Protein AF-A0A0M0LLN5-F1 (afdb_monomer_lite)

Sequence (110 aa):
MIIFDWLDSWLASDIMHFNLFVGTSTILSLIAIIIFFIIRKKIASKGENSFRIYFKITSSMYISLLILVTVYMFWVPAGTLYSRQYINMSISLSFFIGAISSIYYYRKAY

pLDDT: mean 92.76, std 5.78, range [63.66, 98.19]

Radius of gyration: 16.7 Å; chains: 1; bounding box: 33×27×48 Å

Organism: NCBI:txid263475

Secondary structure (DSSP, 8-state):
-HHHHHHHHHHHH-HHHHHHHHHHHHHHHHHHHHHHHHHHHHHHTT-TTHHHHHHHHHHHHHHHHHHHHHHHHHHS-TT-TTHHHHHHHHHHHHHHHHHHHHHHHHHHH-

Structure (mmCIF, N/CA/C/O backbone):
data_AF-A0A0M0LLN5-F1
#
_entry.id   AF-A0A0M0LLN5-F1
#
loop_
_atom_site.group_PDB
_atom_site.id
_atom_site.type_symbol
_atom_site.label_atom_id
_atom_site.label_alt_id
_atom_site.label_comp_id
_atom_site.label_asym_id
_atom_site.label_entity_id
_atom_site.label_seq_id
_atom_site.pdbx_PDB_ins_code
_atom_site.Cartn_x
_atom_site.Cartn_y
_atom_site.Cartn_z
_atom_site.occupancy
_atom_site.B_iso_or_equiv
_atom_site.auth_seq_id
_atom_site.auth_comp_id
_atom_site.auth_asym_id
_atom_site.auth_atom_id
_atom_site.pdbx_PDB_model_num
ATOM 1 N N . MET A 1 1 ? 3.698 -5.359 -21.567 1.00 63.66 1 MET A N 1
ATOM 2 C CA . MET A 1 1 ? 2.234 -5.108 -21.491 1.00 63.66 1 MET A CA 1
ATOM 3 C C . MET A 1 1 ? 2.074 -3.611 -21.319 1.00 63.66 1 MET A C 1
ATOM 5 O O . MET A 1 1 ? 2.720 -3.071 -20.430 1.00 63.66 1 MET A O 1
ATOM 9 N N . ILE A 1 2 ? 1.236 -2.961 -22.138 1.00 77.06 2 ILE A N 1
ATOM 10 C CA . ILE A 1 2 ? 1.262 -1.501 -22.377 1.00 77.06 2 ILE A CA 1
ATOM 11 C C . ILE A 1 2 ? 1.354 -0.663 -21.089 1.00 77.06 2 ILE A C 1
ATOM 13 O O . ILE A 1 2 ? 2.087 0.314 -21.059 1.00 77.06 2 ILE A O 1
ATOM 17 N N . ILE A 1 3 ? 0.669 -1.061 -20.011 1.00 81.56 3 ILE A N 1
ATOM 18 C CA . ILE A 1 3 ? 0.666 -0.326 -18.734 1.00 81.56 3 ILE A CA 1
ATOM 19 C C . ILE A 1 3 ? 2.024 -0.341 -18.027 1.00 81.56 3 ILE A C 1
ATOM 21 O O . ILE A 1 3 ? 2.467 0.709 -17.574 1.00 81.56 3 ILE A O 1
ATOM 25 N N . PHE A 1 4 ? 2.684 -1.497 -17.917 1.00 83.44 4 PHE A N 1
ATOM 26 C CA . PHE A 1 4 ? 3.987 -1.576 -17.249 1.00 83.44 4 PHE A CA 1
ATOM 27 C C . PHE A 1 4 ? 5.079 -0.941 -18.095 1.00 83.44 4 PHE A C 1
ATOM 29 O O . PHE A 1 4 ? 5.924 -0.250 -17.547 1.00 83.44 4 PHE A O 1
ATOM 36 N N . ASP A 1 5 ? 5.013 -1.102 -19.417 1.00 86.12 5 ASP A N 1
ATOM 37 C CA . ASP A 1 5 ? 5.969 -0.480 -20.335 1.00 86.12 5 ASP A CA 1
ATOM 38 C C . ASP A 1 5 ? 5.829 1.056 -20.291 1.00 86.12 5 ASP A C 1
ATOM 40 O O . ASP A 1 5 ? 6.821 1.780 -20.207 1.00 86.12 5 ASP A O 1
ATOM 44 N N . TRP A 1 6 ? 4.589 1.559 -20.251 1.00 89.38 6 TRP A N 1
ATOM 45 C CA . TRP A 1 6 ? 4.300 2.981 -20.065 1.00 89.38 6 TRP A CA 1
ATOM 46 C C . TRP A 1 6 ? 4.797 3.490 -18.710 1.00 89.38 6 TRP A C 1
ATOM 48 O O . TRP A 1 6 ? 5.490 4.505 -18.659 1.00 89.38 6 TRP A O 1
ATOM 58 N N . LEU A 1 7 ? 4.494 2.781 -17.621 1.00 90.12 7 LEU A N 1
ATOM 59 C CA . LEU A 1 7 ? 4.872 3.197 -16.272 1.00 90.12 7 LEU A CA 1
ATOM 60 C C . LEU A 1 7 ? 6.397 3.178 -16.078 1.00 90.12 7 LEU A C 1
ATOM 62 O O . LEU A 1 7 ? 6.940 4.120 -15.509 1.00 90.12 7 LEU A O 1
ATOM 66 N N . ASP A 1 8 ? 7.094 2.170 -16.614 1.00 90.88 8 ASP A N 1
ATOM 67 C CA . ASP A 1 8 ? 8.560 2.076 -16.578 1.00 90.88 8 ASP A CA 1
ATOM 68 C C . ASP A 1 8 ? 9.191 3.222 -17.383 1.00 90.88 8 ASP A C 1
ATOM 70 O O . ASP A 1 8 ? 10.112 3.881 -16.902 1.00 90.88 8 ASP A O 1
ATOM 74 N N . SER A 1 9 ? 8.626 3.547 -18.556 1.00 92.12 9 SER A N 1
ATOM 75 C CA . SER A 1 9 ? 9.072 4.693 -19.361 1.00 92.12 9 SER A CA 1
ATOM 76 C C . SER A 1 9 ? 8.829 6.040 -18.670 1.00 92.12 9 SER A C 1
ATOM 78 O O . SER A 1 9 ? 9.676 6.929 -18.737 1.00 92.12 9 SER A O 1
ATOM 80 N N . TRP A 1 10 ? 7.707 6.187 -17.959 1.00 94.50 10 TRP A N 1
ATOM 81 C CA . TRP A 1 10 ? 7.368 7.403 -17.223 1.00 94.50 10 TRP A CA 1
ATOM 82 C C . TRP A 1 10 ? 8.267 7.597 -15.997 1.00 94.50 10 TRP A C 1
ATOM 84 O O . TRP A 1 10 ? 8.706 8.712 -15.722 1.00 94.50 10 TRP A O 1
ATOM 94 N N . LEU A 1 11 ? 8.598 6.512 -15.291 1.00 94.44 11 LEU A N 1
ATOM 95 C CA . LEU A 1 11 ? 9.568 6.538 -14.195 1.00 94.44 11 LEU A CA 1
ATOM 96 C C . LEU A 1 11 ? 10.984 6.856 -14.688 1.00 94.44 11 LEU A C 1
ATOM 98 O O . LEU A 1 11 ? 11.726 7.545 -13.990 1.00 94.44 11 LEU A O 1
ATOM 102 N 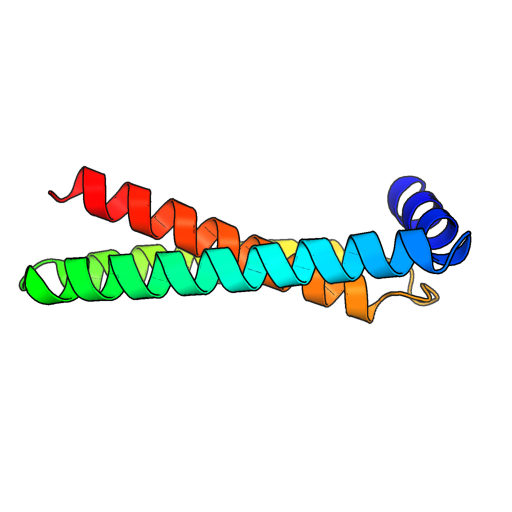N . ALA A 1 12 ? 11.345 6.375 -15.879 1.00 93.94 12 ALA A N 1
ATOM 103 C CA . ALA A 1 12 ? 12.650 6.619 -16.487 1.00 93.94 12 ALA A CA 1
ATOM 104 C C . ALA A 1 12 ? 12.796 8.028 -17.075 1.00 93.94 12 ALA A C 1
ATOM 106 O O . ALA A 1 12 ? 13.921 8.475 -17.297 1.00 93.94 12 ALA A O 1
ATOM 107 N N . SER A 1 13 ? 11.691 8.728 -17.351 1.00 94.75 13 SER A N 1
ATOM 108 C CA . SER A 1 13 ? 11.745 9.990 -18.091 1.00 94.75 13 SER A CA 1
ATOM 109 C C . SER A 1 13 ? 12.314 11.154 -17.277 1.00 94.75 13 SER A C 1
ATOM 111 O O . SER A 1 13 ? 12.897 12.063 -17.857 1.00 94.75 13 SER A O 1
ATOM 113 N N . ASP A 1 14 ? 12.108 11.165 -15.956 1.00 94.88 14 ASP A N 1
ATOM 114 C CA . ASP A 1 14 ? 12.567 12.238 -15.068 1.00 94.88 14 ASP A CA 1
ATOM 115 C C . ASP A 1 14 ? 12.750 11.717 -13.631 1.00 94.88 14 ASP A C 1
ATOM 117 O O . ASP A 1 14 ? 11.920 10.971 -13.102 1.00 94.88 14 ASP A O 1
ATOM 121 N N . ILE A 1 15 ? 13.807 12.177 -12.958 1.00 95.25 15 ILE A N 1
ATOM 122 C CA . ILE A 1 15 ? 14.035 11.914 -11.535 1.00 95.25 15 ILE A CA 1
ATOM 123 C C . ILE A 1 15 ? 12.883 12.417 -10.655 1.00 95.25 15 ILE A C 1
ATOM 125 O O . ILE A 1 15 ? 12.588 11.812 -9.623 1.00 95.25 15 ILE A O 1
ATOM 129 N N . MET A 1 16 ? 12.187 13.483 -11.063 1.00 96.69 16 MET A N 1
ATOM 130 C CA . MET A 1 16 ? 10.990 13.960 -10.374 1.00 96.69 16 MET A CA 1
ATOM 131 C C . MET A 1 16 ? 9.855 12.933 -10.412 1.00 96.69 16 MET A C 1
ATOM 133 O O . MET A 1 16 ? 9.211 12.726 -9.385 1.00 96.69 16 MET A O 1
ATOM 137 N N . HIS A 1 17 ? 9.625 12.247 -11.537 1.00 96.31 17 HIS A N 1
ATOM 138 C CA . HIS A 1 17 ? 8.591 11.207 -11.635 1.00 96.31 17 HIS A CA 1
ATOM 139 C C . HIS A 1 17 ? 8.920 10.002 -10.760 1.00 96.31 17 HIS A C 1
ATOM 141 O O . HIS A 1 17 ? 8.066 9.519 -10.011 1.00 96.31 17 HIS A O 1
ATOM 147 N N . PHE A 1 18 ? 10.181 9.569 -10.788 1.00 95.44 18 PHE A N 1
ATOM 148 C CA . PHE A 1 18 ? 10.664 8.518 -9.903 1.00 95.44 18 PHE A CA 1
ATOM 149 C C . PHE A 1 18 ? 10.453 8.880 -8.425 1.00 95.44 18 PHE A C 1
ATOM 151 O O . PHE A 1 18 ? 9.859 8.108 -7.666 1.00 95.44 18 PHE A O 1
ATOM 158 N N . ASN A 1 19 ? 10.877 10.081 -8.020 1.00 96.94 19 ASN A N 1
ATOM 159 C CA . ASN A 1 19 ? 10.719 10.563 -6.649 1.00 96.94 19 ASN A CA 1
ATOM 160 C C . ASN A 1 19 ? 9.249 10.704 -6.256 1.00 96.94 19 ASN A C 1
ATOM 162 O O . ASN A 1 19 ? 8.891 10.386 -5.123 1.00 96.94 19 ASN A O 1
ATOM 166 N N . LEU A 1 20 ? 8.385 11.136 -7.176 1.00 96.75 20 LEU A N 1
ATOM 167 C CA . LEU A 1 20 ? 6.950 11.225 -6.940 1.00 96.75 20 LEU A CA 1
ATOM 168 C C . LEU A 1 20 ? 6.353 9.837 -6.685 1.00 96.75 20 LEU A C 1
ATOM 170 O O . LEU A 1 20 ? 5.606 9.654 -5.725 1.00 96.75 20 LEU A O 1
ATOM 174 N N . PHE A 1 21 ? 6.710 8.837 -7.487 1.00 96.69 21 PHE A N 1
ATOM 175 C CA . PHE A 1 21 ? 6.222 7.469 -7.318 1.00 96.69 21 PHE A CA 1
ATOM 176 C C . PHE A 1 21 ? 6.699 6.835 -6.004 1.00 96.69 21 PHE A C 1
ATOM 178 O O . PHE A 1 21 ? 5.911 6.307 -5.212 1.00 96.69 21 PHE A O 1
ATOM 185 N N . VAL A 1 22 ? 7.999 6.922 -5.722 1.00 96.06 22 VAL A N 1
ATOM 186 C CA . VAL A 1 22 ? 8.569 6.375 -4.484 1.00 96.06 22 VAL A CA 1
ATOM 187 C C . VAL A 1 22 ? 8.049 7.144 -3.269 1.00 96.06 22 VAL A C 1
ATOM 189 O O . VAL A 1 22 ? 7.630 6.531 -2.286 1.00 96.06 22 VAL A O 1
ATOM 192 N N . GLY A 1 23 ? 8.000 8.472 -3.345 1.00 97.00 23 GLY A N 1
ATOM 193 C CA . GLY A 1 23 ? 7.500 9.337 -2.283 1.00 97.00 23 GLY A CA 1
ATOM 194 C C . GLY A 1 23 ? 6.036 9.061 -1.954 1.00 97.00 23 GLY A C 1
ATOM 195 O O . GLY A 1 23 ? 5.704 8.839 -0.792 1.00 97.00 23 GLY A O 1
ATOM 196 N N . THR A 1 24 ? 5.167 8.978 -2.964 1.00 96.62 24 THR A N 1
ATOM 197 C CA . THR A 1 24 ? 3.740 8.667 -2.764 1.00 96.62 24 THR A CA 1
ATOM 198 C C . THR A 1 24 ? 3.536 7.276 -2.170 1.00 96.62 24 THR A C 1
ATOM 200 O O . THR A 1 24 ? 2.813 7.146 -1.182 1.00 96.62 24 THR A O 1
ATOM 203 N N . SER A 1 25 ? 4.214 6.246 -2.690 1.00 96.88 25 SER A N 1
ATOM 204 C CA . SER A 1 25 ? 4.124 4.888 -2.131 1.00 96.88 25 SER A CA 1
ATOM 205 C C . SER A 1 25 ? 4.620 4.820 -0.680 1.00 96.88 25 SER A C 1
ATOM 207 O O . SER A 1 25 ? 4.023 4.116 0.139 1.00 96.88 25 SER A O 1
ATOM 209 N N . THR A 1 26 ? 5.655 5.589 -0.334 1.00 96.56 26 THR A N 1
ATOM 210 C CA . THR A 1 26 ? 6.210 5.661 1.025 1.00 96.56 26 THR A CA 1
ATOM 211 C C . THR A 1 26 ? 5.260 6.384 1.977 1.00 96.56 26 THR A C 1
ATOM 213 O O . THR A 1 26 ? 4.945 5.861 3.045 1.00 96.56 26 THR A O 1
ATOM 216 N N . ILE A 1 27 ? 4.745 7.552 1.582 1.00 97.81 27 ILE A N 1
ATOM 217 C CA . ILE A 1 27 ? 3.779 8.326 2.374 1.00 97.81 27 ILE A CA 1
ATOM 218 C C . ILE A 1 27 ? 2.505 7.508 2.608 1.00 97.81 27 ILE A C 1
ATOM 220 O O . ILE A 1 27 ? 2.017 7.453 3.737 1.00 97.81 27 ILE A O 1
ATOM 224 N N . LEU A 1 28 ? 2.004 6.816 1.580 1.00 97.81 28 LEU A N 1
ATOM 225 C CA . LEU A 1 28 ? 0.844 5.933 1.696 1.00 97.81 28 LEU A CA 1
ATOM 226 C C . LEU A 1 28 ? 1.076 4.837 2.744 1.00 97.81 28 LEU A C 1
ATOM 228 O O . LEU A 1 28 ? 0.232 4.640 3.619 1.00 97.81 28 LEU A O 1
ATOM 232 N N . SER A 1 29 ? 2.233 4.172 2.688 1.00 96.38 29 SER A N 1
ATOM 233 C CA . SER A 1 29 ? 2.639 3.169 3.678 1.00 96.38 29 SER A CA 1
ATOM 234 C C . SER A 1 29 ? 2.689 3.742 5.094 1.00 96.38 29 SER A C 1
ATOM 236 O O . SER A 1 29 ? 2.101 3.168 6.010 1.00 96.38 29 SER A O 1
ATOM 238 N N . LEU A 1 30 ? 3.346 4.889 5.284 1.00 97.81 30 LEU A N 1
ATOM 239 C CA . LEU A 1 30 ? 3.485 5.519 6.598 1.00 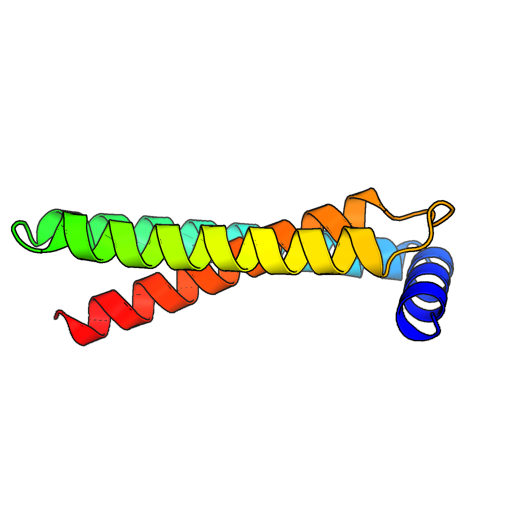97.81 30 LEU A CA 1
ATOM 240 C C . LEU A 1 30 ? 2.126 5.898 7.192 1.00 97.81 30 LEU A C 1
ATOM 242 O O . LEU A 1 30 ? 1.836 5.548 8.336 1.00 97.81 30 LE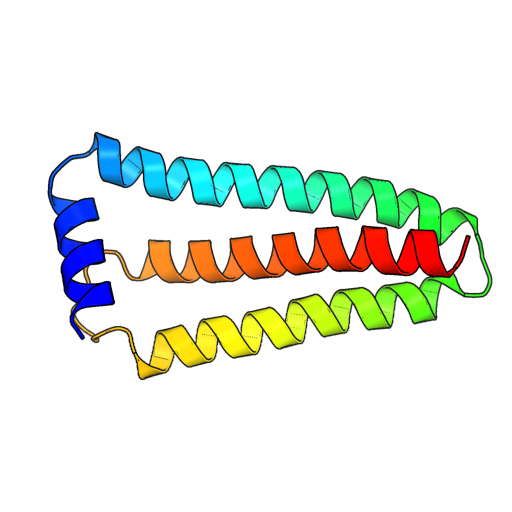U A O 1
ATOM 246 N N . ILE A 1 31 ? 1.266 6.554 6.408 1.00 97.81 31 ILE A N 1
ATOM 247 C CA . ILE A 1 31 ? -0.086 6.927 6.841 1.00 97.81 31 ILE A CA 1
ATOM 248 C C . ILE A 1 31 ? -0.895 5.674 7.194 1.00 97.81 31 ILE A C 1
ATOM 250 O O . ILE A 1 31 ? -1.537 5.632 8.246 1.00 97.81 31 ILE A O 1
ATOM 254 N N . ALA A 1 32 ? -0.839 4.635 6.358 1.00 97.31 32 ALA A N 1
ATOM 255 C CA . ALA A 1 32 ? -1.557 3.390 6.598 1.00 97.31 32 ALA A CA 1
ATOM 256 C C . ALA A 1 32 ? -1.102 2.698 7.893 1.00 97.31 32 ALA A C 1
ATOM 258 O O . ALA A 1 32 ? -1.943 2.281 8.693 1.00 97.31 32 ALA A O 1
ATOM 259 N N . ILE A 1 33 ? 0.209 2.634 8.142 1.00 96.12 33 ILE A N 1
ATOM 260 C CA . ILE A 1 33 ? 0.783 2.063 9.368 1.00 96.12 33 ILE A CA 1
ATOM 261 C C . ILE A 1 33 ? 0.344 2.862 10.600 1.00 96.12 33 ILE A C 1
ATOM 263 O O . ILE A 1 33 ? -0.071 2.263 11.595 1.00 96.12 33 ILE A O 1
ATOM 267 N N . ILE A 1 34 ? 0.380 4.197 10.537 1.00 97.38 34 ILE A N 1
ATOM 268 C CA . ILE A 1 34 ? -0.055 5.068 11.639 1.00 97.38 34 ILE A CA 1
ATOM 269 C C . ILE A 1 34 ? -1.534 4.822 11.963 1.00 97.38 34 ILE A C 1
ATOM 271 O O . ILE A 1 34 ? -1.880 4.577 13.122 1.00 97.38 34 ILE A O 1
ATOM 275 N N . ILE A 1 35 ? -2.406 4.830 10.950 1.00 95.75 35 ILE A N 1
ATOM 276 C CA . ILE A 1 35 ? -3.842 4.560 11.122 1.00 95.75 35 ILE A CA 1
ATOM 277 C C . ILE A 1 35 ? -4.050 3.174 11.732 1.00 95.75 35 ILE A C 1
ATOM 279 O O . ILE A 1 35 ? -4.776 3.037 12.721 1.00 95.75 35 ILE A O 1
ATOM 283 N N . PHE A 1 36 ? -3.391 2.156 11.177 1.00 93.50 36 PHE A N 1
ATOM 284 C CA . PHE A 1 36 ? -3.495 0.787 11.661 1.00 93.50 36 PHE A CA 1
ATOM 285 C C . PHE A 1 36 ? -3.073 0.680 13.131 1.00 93.50 36 PHE A C 1
ATOM 287 O O . PHE A 1 36 ? -3.783 0.065 13.926 1.00 93.50 36 PHE A O 1
ATOM 294 N N . PHE A 1 37 ? -1.978 1.332 13.531 1.00 93.44 37 PHE A N 1
ATOM 295 C CA . PHE A 1 37 ? -1.503 1.332 14.915 1.00 93.44 37 PHE A CA 1
ATOM 296 C C . PHE A 1 37 ? -2.489 2.016 15.876 1.00 93.44 37 PHE A C 1
ATOM 298 O O . PHE A 1 37 ? -2.786 1.482 16.950 1.00 93.44 37 PHE A O 1
ATOM 305 N N . ILE A 1 38 ? -3.051 3.162 15.478 1.00 95.12 38 ILE A N 1
ATOM 306 C CA . ILE A 1 38 ? -4.050 3.892 16.273 1.00 95.12 38 ILE A CA 1
ATOM 307 C C . ILE A 1 38 ? -5.313 3.044 16.464 1.00 95.12 38 ILE A C 1
ATOM 309 O O . ILE A 1 38 ? -5.789 2.884 17.591 1.00 95.12 38 ILE A O 1
ATOM 313 N N . ILE A 1 39 ? -5.861 2.487 15.381 1.00 93.56 39 ILE A N 1
ATOM 314 C CA . ILE A 1 39 ? -7.088 1.684 15.432 1.00 93.56 39 ILE A CA 1
ATOM 315 C C . ILE A 1 39 ? -6.853 0.375 16.186 1.00 93.56 39 ILE A C 1
ATOM 317 O O . ILE A 1 39 ? -7.687 -0.012 17.003 1.00 93.56 39 ILE A O 1
ATOM 321 N N . ARG A 1 40 ? -5.688 -0.257 16.011 1.00 89.62 40 ARG A N 1
ATOM 322 C CA . ARG A 1 40 ? -5.257 -1.407 16.811 1.00 89.62 40 ARG A CA 1
ATOM 323 C C . ARG A 1 40 ? -5.329 -1.083 18.302 1.00 89.62 40 ARG A C 1
ATOM 325 O O . ARG A 1 40 ? -6.049 -1.746 19.040 1.00 89.62 40 ARG A O 1
ATOM 332 N N . LYS A 1 41 ? -4.704 -0.001 18.765 1.00 91.88 41 LYS A N 1
ATOM 333 C CA . LYS A 1 41 ? -4.783 0.375 20.188 1.00 91.88 41 LYS A CA 1
ATOM 334 C C . LYS A 1 41 ? -6.236 0.511 20.686 1.00 91.88 41 LYS A C 1
ATOM 336 O O . LYS A 1 41 ? -6.539 0.067 21.790 1.00 91.88 41 LYS A O 1
ATOM 341 N N . LYS A 1 42 ? -7.139 1.053 19.858 1.00 91.81 42 LYS A N 1
ATOM 342 C CA . LYS A 1 42 ? -8.576 1.174 20.172 1.00 91.81 42 LYS A CA 1
ATOM 343 C C . LYS A 1 42 ? -9.333 -0.159 20.181 1.00 91.81 42 LYS A C 1
ATOM 345 O O . LYS A 1 42 ? -10.268 -0.308 20.956 1.00 91.81 42 LYS A O 1
ATOM 350 N N . ILE A 1 43 ? -8.972 -1.112 19.323 1.00 90.38 43 ILE A N 1
ATOM 351 C CA . ILE A 1 43 ? -9.592 -2.447 19.289 1.00 90.38 43 ILE A CA 1
ATOM 352 C C . ILE A 1 43 ? -9.143 -3.268 20.503 1.00 90.38 43 ILE A C 1
ATOM 354 O O . ILE A 1 43 ? -9.960 -3.956 21.110 1.00 90.38 43 ILE A O 1
ATOM 358 N N . ALA A 1 44 ? -7.861 -3.185 20.876 1.00 88.19 44 ALA A N 1
ATOM 359 C CA . ALA A 1 44 ? -7.307 -3.920 22.014 1.00 88.19 44 ALA A CA 1
ATOM 360 C C . ALA A 1 44 ? -7.981 -3.548 23.345 1.00 88.19 44 ALA A C 1
ATOM 362 O O . ALA A 1 44 ? -8.215 -4.423 24.173 1.00 88.19 44 ALA A O 1
ATOM 363 N N . SER A 1 45 ? -8.350 -2.277 23.538 1.00 88.62 45 SER A N 1
ATOM 364 C CA . SER A 1 45 ? -8.999 -1.824 24.776 1.00 88.62 45 SER A CA 1
ATOM 365 C C . SER A 1 45 ? -10.438 -2.318 24.956 1.00 88.62 45 SER A C 1
ATOM 367 O O . SER A 1 45 ? -11.006 -2.144 26.030 1.00 88.62 45 SER A O 1
ATOM 369 N N . LYS A 1 46 ? -11.042 -2.929 23.930 1.00 84.50 46 LYS A N 1
ATOM 370 C CA . LYS A 1 46 ? -12.436 -3.393 23.944 1.00 84.50 46 LYS A CA 1
ATOM 371 C C . LYS A 1 46 ? -12.600 -4.895 24.245 1.00 84.50 46 LYS A C 1
ATOM 373 O O . LYS A 1 46 ? -13.724 -5.382 24.274 1.00 84.50 46 LYS A O 1
ATOM 378 N N . GLY A 1 47 ? -11.510 -5.624 24.506 1.00 73.44 47 GLY A N 1
ATOM 379 C CA . GLY A 1 47 ? -11.550 -6.954 25.134 1.00 73.44 47 GLY A CA 1
ATOM 380 C C . GLY A 1 47 ? -11.997 -8.104 24.221 1.00 73.44 47 GLY A C 1
ATOM 381 O O . GLY A 1 47 ? -11.210 -8.584 23.402 1.00 73.44 47 GLY A O 1
ATOM 382 N N . GLU A 1 48 ? -13.234 -8.576 24.376 1.00 73.75 48 GLU A N 1
ATOM 383 C CA . GLU A 1 48 ? -13.675 -9.924 23.966 1.00 73.75 48 GLU A CA 1
ATOM 384 C C . GLU A 1 48 ? -13.569 -10.226 22.465 1.00 73.75 48 GLU A C 1
ATOM 386 O O . GLU A 1 48 ? -13.154 -11.316 22.077 1.00 73.75 48 GLU A O 1
ATOM 391 N N . ASN A 1 49 ? -13.881 -9.263 21.594 1.00 82.75 49 ASN A N 1
ATOM 392 C CA . ASN A 1 49 ? -13.892 -9.486 20.140 1.00 82.75 49 ASN A CA 1
ATOM 393 C C . ASN A 1 49 ? -12.628 -8.997 19.419 1.00 82.75 49 ASN A C 1
ATOM 395 O O . ASN A 1 49 ? -12.530 -9.093 18.190 1.00 82.75 49 ASN A O 1
ATOM 399 N N . SER A 1 50 ? -11.648 -8.485 20.165 1.00 88.56 50 SER A N 1
ATOM 400 C CA . SER A 1 50 ? -10.450 -7.856 19.605 1.00 88.56 50 SER A CA 1
ATOM 401 C C . SER A 1 50 ? -9.650 -8.817 18.717 1.00 88.56 50 SER A C 1
ATOM 403 O O . SER A 1 50 ? -9.336 -8.476 17.576 1.00 88.56 50 SER A O 1
ATOM 405 N N . PHE A 1 51 ? -9.416 -10.052 19.174 1.00 89.62 51 PHE A N 1
ATOM 406 C CA . PHE A 1 51 ? -8.673 -11.074 18.428 1.00 89.62 51 PHE A CA 1
ATOM 407 C C . PHE A 1 51 ? -9.323 -11.419 17.082 1.00 89.62 51 PHE A C 1
ATOM 409 O O . PHE A 1 51 ? -8.655 -11.437 16.048 1.00 89.62 51 PHE A O 1
ATOM 416 N N . ARG A 1 52 ? -10.646 -11.629 17.065 1.00 92.25 52 ARG A N 1
ATOM 417 C CA . ARG A 1 52 ? -11.386 -11.957 15.837 1.00 92.25 52 ARG A CA 1
ATOM 418 C C . ARG A 1 52 ? -11.347 -10.811 14.828 1.00 92.25 52 ARG A C 1
ATOM 420 O O . ARG A 1 52 ? -11.266 -11.057 13.624 1.00 92.25 52 ARG A O 1
ATOM 427 N N . ILE A 1 53 ? -11.405 -9.568 15.306 1.00 93.06 53 ILE A N 1
ATOM 428 C CA 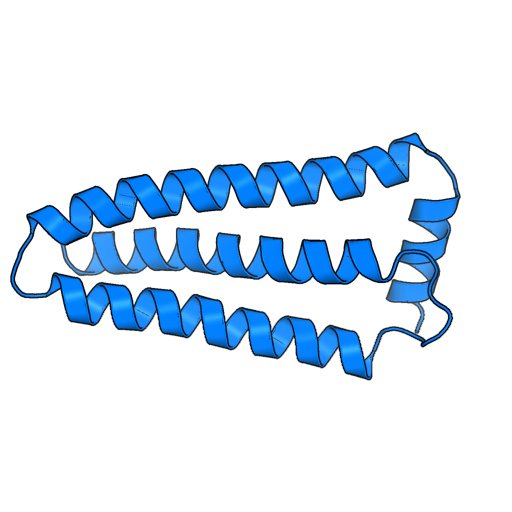. ILE A 1 53 ? -11.268 -8.379 14.462 1.00 93.06 53 ILE A CA 1
ATOM 429 C C . ILE A 1 53 ? -9.852 -8.305 13.879 1.00 93.06 53 ILE A C 1
ATOM 431 O O . ILE A 1 53 ? -9.715 -8.132 12.669 1.00 93.06 53 ILE A O 1
ATOM 435 N N . TYR A 1 54 ? -8.809 -8.507 14.691 1.00 91.81 54 TYR A N 1
ATOM 436 C CA . TYR A 1 54 ? -7.429 -8.530 14.196 1.00 91.81 54 TYR A CA 1
ATOM 437 C C . TYR A 1 54 ? -7.204 -9.589 13.141 1.00 91.81 54 TYR A C 1
ATOM 439 O O . TYR A 1 54 ? -6.624 -9.281 12.107 1.00 91.81 54 TYR A O 1
ATOM 447 N N . PHE A 1 55 ? -7.695 -10.804 13.377 1.00 93.69 55 PHE A N 1
ATOM 448 C CA . PHE A 1 55 ? -7.567 -11.882 12.413 1.00 93.69 55 PHE A CA 1
ATOM 449 C C . PHE A 1 55 ? -8.146 -11.471 11.056 1.00 93.69 55 PHE A C 1
ATOM 451 O O . PHE A 1 55 ? -7.453 -11.556 10.051 1.00 93.69 55 PHE A O 1
ATOM 458 N N . LYS A 1 56 ? -9.358 -10.899 11.024 1.00 95.12 56 LYS A N 1
ATOM 459 C CA . LYS A 1 56 ? -9.972 -10.414 9.777 1.00 95.12 56 LYS A CA 1
ATOM 460 C C . LYS A 1 56 ? -9.167 -9.309 9.092 1.00 95.12 56 LYS A C 1
ATOM 462 O O . LYS A 1 56 ? -9.070 -9.309 7.866 1.00 95.12 56 LYS A O 1
ATOM 467 N N . ILE A 1 57 ? -8.609 -8.368 9.857 1.00 94.81 57 ILE A N 1
ATOM 468 C CA . ILE A 1 57 ? -7.791 -7.284 9.294 1.00 94.81 57 ILE A CA 1
ATOM 469 C C . ILE A 1 57 ? -6.497 -7.852 8.702 1.00 94.81 57 ILE A C 1
ATOM 471 O O . ILE A 1 57 ? -6.192 -7.583 7.542 1.00 94.81 57 ILE A O 1
ATOM 475 N N . THR A 1 58 ? -5.775 -8.678 9.459 1.00 94.19 58 THR A N 1
ATOM 476 C CA . THR A 1 58 ? -4.524 -9.301 9.010 1.00 94.19 58 THR A CA 1
ATOM 477 C C . THR A 1 58 ? -4.758 -10.227 7.819 1.00 94.19 58 THR A C 1
ATOM 479 O O . THR A 1 58 ? -3.979 -10.191 6.872 1.00 94.19 58 THR A O 1
ATOM 482 N N . SER A 1 59 ? -5.849 -11.001 7.799 1.00 96.19 59 SER A N 1
ATOM 483 C CA . SER A 1 59 ? -6.225 -11.812 6.635 1.00 96.19 59 SER A CA 1
ATOM 484 C C . SER A 1 59 ? -6.481 -10.947 5.400 1.00 96.19 59 SER A C 1
ATOM 486 O O . SER A 1 59 ? -6.000 -11.287 4.327 1.00 96.19 59 SER A O 1
ATOM 488 N N . SER A 1 60 ? -7.176 -9.812 5.539 1.00 96.06 60 SER A N 1
ATOM 489 C CA . SER A 1 60 ? -7.411 -8.868 4.433 1.00 96.06 60 SER A CA 1
ATOM 490 C C . SER A 1 60 ? -6.098 -8.297 3.871 1.00 96.06 60 SER A C 1
ATOM 492 O O . SER A 1 60 ? -5.878 -8.285 2.657 1.00 96.06 60 SER A O 1
ATOM 494 N N . MET A 1 61 ? -5.175 -7.899 4.752 1.00 96.62 61 MET A N 1
ATOM 495 C CA . MET A 1 61 ? -3.833 -7.443 4.365 1.00 96.62 61 MET A CA 1
ATOM 496 C C . MET A 1 61 ? -3.043 -8.538 3.651 1.00 96.62 61 MET A C 1
ATOM 498 O O . MET A 1 61 ? -2.493 -8.311 2.578 1.00 96.62 61 MET A O 1
ATOM 502 N N . TYR A 1 62 ? -3.009 -9.738 4.2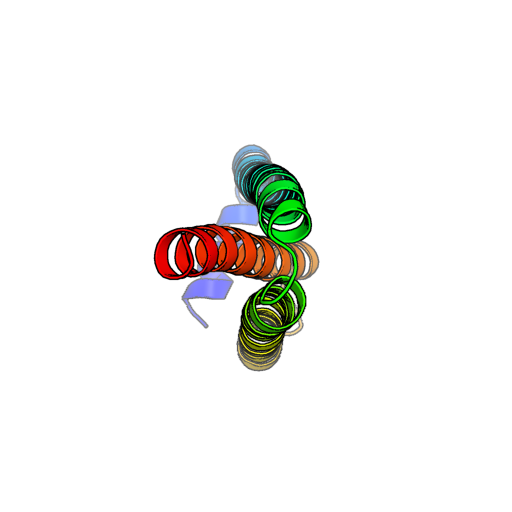24 1.00 97.38 62 TYR A N 1
ATOM 503 C CA . TYR A 1 62 ? -2.238 -10.848 3.680 1.00 97.38 62 TYR A CA 1
ATOM 504 C C . TYR A 1 62 ? -2.771 -11.304 2.317 1.00 97.38 62 TYR A C 1
ATOM 506 O O . TYR A 1 62 ? -2.001 -11.438 1.370 1.00 97.38 62 TYR A O 1
ATOM 514 N N . ILE A 1 63 ? -4.092 -11.467 2.185 1.00 98.19 63 ILE A N 1
ATOM 515 C CA . ILE A 1 63 ? -4.729 -11.854 0.920 1.00 98.19 63 ILE A CA 1
ATOM 516 C C . ILE A 1 63 ? -4.476 -10.794 -0.153 1.00 98.19 63 ILE A C 1
ATOM 518 O O . ILE A 1 63 ? -4.098 -11.139 -1.269 1.00 98.19 63 ILE A O 1
ATOM 522 N N . SER A 1 64 ? -4.631 -9.507 0.173 1.00 98.12 64 SER A N 1
ATOM 523 C CA . SER A 1 64 ? -4.345 -8.444 -0.796 1.00 98.12 64 SER A CA 1
ATOM 524 C C . SER A 1 64 ? -2.874 -8.401 -1.204 1.00 98.12 64 SER A C 1
ATOM 526 O O . SER A 1 64 ? -2.594 -8.231 -2.387 1.00 98.12 64 SER A O 1
ATOM 528 N N . LEU A 1 65 ? -1.940 -8.625 -0.273 1.00 97.94 65 LEU A N 1
ATOM 529 C CA . LEU A 1 65 ? -0.517 -8.717 -0.599 1.00 97.94 65 LEU A CA 1
ATOM 530 C C . LEU A 1 65 ? -0.242 -9.877 -1.558 1.00 97.94 65 LEU A C 1
ATOM 532 O O . LEU A 1 65 ? 0.437 -9.679 -2.561 1.00 97.94 65 LEU A O 1
ATOM 536 N N . LEU A 1 66 ? -0.792 -11.063 -1.282 1.00 98.06 66 LEU A N 1
ATOM 537 C CA . LEU A 1 66 ? -0.642 -12.222 -2.160 1.00 98.06 66 LEU A CA 1
ATOM 538 C C . LEU A 1 66 ? -1.188 -11.941 -3.558 1.00 98.06 66 LEU A C 1
ATOM 540 O O . LEU A 1 66 ? -0.510 -12.243 -4.537 1.00 98.06 66 LEU A O 1
ATOM 544 N N . ILE A 1 67 ? -2.372 -11.332 -3.662 1.00 97.94 67 ILE A N 1
ATOM 545 C CA . ILE A 1 67 ? -2.969 -10.968 -4.952 1.00 97.94 67 ILE A CA 1
ATOM 546 C C . ILE A 1 67 ? -2.064 -9.984 -5.698 1.00 97.94 67 ILE A C 1
ATOM 548 O O . ILE A 1 67 ? -1.735 -10.227 -6.855 1.00 97.94 67 ILE A O 1
ATOM 552 N N . LEU A 1 68 ? -1.626 -8.905 -5.046 1.00 97.00 68 LEU A N 1
ATOM 553 C CA . LEU A 1 68 ? -0.804 -7.868 -5.677 1.00 97.00 68 LEU A CA 1
ATOM 554 C C . LEU A 1 68 ? 0.564 -8.402 -6.116 1.00 97.00 68 LEU A C 1
ATOM 556 O O . LEU A 1 68 ? 1.005 -8.115 -7.225 1.00 97.00 68 LEU A O 1
ATOM 560 N N . VAL A 1 69 ? 1.210 -9.227 -5.289 1.00 95.75 69 VAL A N 1
ATOM 561 C CA . VAL A 1 69 ? 2.490 -9.861 -5.634 1.00 95.75 69 VAL A CA 1
ATOM 562 C C . VAL A 1 69 ? 2.312 -10.887 -6.754 1.00 95.75 69 VAL A C 1
ATOM 564 O O . VAL A 1 69 ? 3.151 -10.957 -7.645 1.00 95.75 69 VAL A O 1
ATOM 567 N N . THR A 1 70 ? 1.213 -11.643 -6.762 1.00 95.50 70 THR A N 1
ATOM 568 C CA . THR A 1 70 ? 0.894 -12.576 -7.855 1.00 95.50 70 THR A CA 1
ATOM 569 C C . THR A 1 70 ? 0.699 -11.813 -9.164 1.00 95.50 70 THR A C 1
ATOM 571 O O . THR A 1 70 ? 1.331 -12.132 -10.166 1.00 95.50 70 THR A O 1
ATOM 574 N N . VAL A 1 71 ? -0.107 -10.750 -9.143 1.00 92.75 71 VAL A N 1
ATOM 575 C CA . VAL A 1 71 ? -0.301 -9.848 -10.286 1.00 92.75 71 VAL A CA 1
ATOM 576 C C . VAL A 1 71 ? 1.037 -9.304 -10.785 1.00 92.75 71 VAL A C 1
ATOM 578 O O . VAL A 1 71 ? 1.313 -9.359 -11.981 1.00 92.75 71 VAL A O 1
ATOM 581 N N . TYR A 1 72 ? 1.895 -8.851 -9.871 1.00 92.00 72 TYR A N 1
ATOM 582 C CA . TYR A 1 72 ? 3.246 -8.409 -10.195 1.00 92.00 72 TYR A CA 1
ATOM 583 C C . TYR A 1 72 ? 4.061 -9.515 -10.893 1.00 92.00 72 TYR A C 1
ATOM 585 O O . TYR A 1 72 ? 4.605 -9.276 -11.966 1.00 92.00 72 TYR A O 1
ATOM 593 N N . MET A 1 73 ? 4.107 -10.733 -10.339 1.00 91.38 73 MET A N 1
ATOM 594 C CA . MET A 1 73 ? 4.904 -11.841 -10.887 1.00 91.38 73 MET A CA 1
ATOM 595 C C . MET A 1 73 ? 4.462 -12.267 -12.290 1.00 91.38 73 MET A C 1
ATOM 597 O O . MET A 1 73 ? 5.304 -12.638 -13.103 1.00 91.38 73 MET A O 1
ATOM 601 N N . PHE A 1 74 ? 3.158 -12.241 -12.573 1.00 90.31 74 PHE A N 1
ATOM 602 C CA . PHE A 1 74 ? 2.628 -12.686 -13.863 1.00 90.31 74 PHE A CA 1
ATOM 603 C C . PHE A 1 74 ? 2.633 -11.599 -14.939 1.00 90.31 74 PHE A C 1
ATOM 605 O O . PHE A 1 74 ? 2.664 -11.934 -16.124 1.00 90.31 74 PHE A O 1
ATOM 612 N N . TRP A 1 75 ? 2.567 -10.319 -14.564 1.00 87.69 75 TRP A N 1
ATOM 613 C CA . TRP A 1 75 ? 2.391 -9.236 -15.539 1.00 87.69 75 TRP A CA 1
ATOM 614 C C . TRP A 1 75 ? 3.582 -8.300 -15.706 1.00 87.69 75 TRP A C 1
ATOM 616 O O . TRP A 1 75 ? 3.639 -7.610 -16.726 1.00 87.69 75 TRP A O 1
ATOM 626 N N . VAL A 1 76 ? 4.531 -8.268 -14.770 1.00 87.56 76 VAL A N 1
ATOM 627 C CA . VAL A 1 76 ? 5.735 -7.442 -14.913 1.00 87.56 76 VAL A CA 1
ATOM 628 C C . VAL A 1 76 ? 6.795 -8.201 -15.719 1.00 87.56 76 VAL A C 1
ATOM 630 O O . VAL A 1 76 ? 7.198 -9.293 -15.313 1.00 87.56 76 VAL A O 1
ATOM 633 N N . PRO A 1 77 ? 7.271 -7.654 -16.855 1.00 87.19 77 PRO A N 1
ATOM 634 C CA . PRO A 1 77 ? 8.357 -8.259 -17.620 1.00 87.19 77 PRO A CA 1
ATOM 635 C C . PRO A 1 77 ? 9.638 -8.428 -16.789 1.00 87.19 77 PRO A C 1
ATOM 637 O O . PRO A 1 77 ? 10.010 -7.566 -15.999 1.00 87.19 77 PRO A O 1
ATOM 640 N N . ALA A 1 78 ? 10.382 -9.512 -17.020 1.00 83.38 78 ALA A N 1
ATOM 641 C CA . ALA A 1 78 ? 11.604 -9.805 -16.261 1.00 83.38 78 ALA A CA 1
ATOM 642 C C . ALA A 1 78 ? 12.717 -8.739 -16.407 1.00 83.38 78 ALA 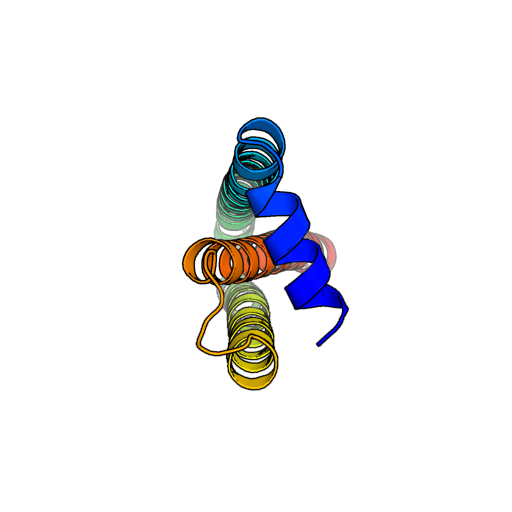A C 1
ATOM 644 O O . ALA A 1 78 ? 13.595 -8.654 -15.555 1.00 83.38 78 ALA A O 1
ATOM 645 N N . GLY A 1 79 ? 12.684 -7.933 -17.476 1.00 82.62 79 GLY A N 1
ATOM 646 C CA . GLY A 1 79 ? 13.665 -6.876 -17.763 1.00 82.62 79 GLY A CA 1
ATOM 647 C C . GLY A 1 79 ? 13.304 -5.485 -17.232 1.00 82.62 79 GLY A C 1
ATOM 648 O O . GLY A 1 79 ? 13.983 -4.522 -17.571 1.00 82.62 79 GLY A O 1
ATOM 649 N N . THR A 1 80 ? 12.231 -5.357 -16.454 1.00 86.62 80 THR A N 1
ATOM 650 C CA . THR A 1 80 ? 11.741 -4.071 -15.949 1.00 86.62 80 THR A CA 1
ATOM 651 C C . THR A 1 80 ? 12.715 -3.426 -14.956 1.00 86.62 80 THR A C 1
ATOM 653 O O . THR A 1 80 ? 13.088 -4.037 -13.949 1.00 86.62 80 THR A O 1
ATOM 656 N N . LEU A 1 81 ? 13.087 -2.165 -15.205 1.00 89.50 81 LEU A N 1
ATOM 657 C CA . LEU A 1 81 ? 14.141 -1.463 -14.462 1.00 89.50 81 LEU A CA 1
ATOM 658 C C . LEU A 1 81 ? 13.730 -1.172 -13.009 1.00 89.50 81 LEU A C 1
ATOM 660 O O . LEU A 1 81 ? 14.521 -1.354 -12.079 1.00 89.50 81 LEU A O 1
ATOM 664 N N . TYR A 1 82 ? 12.474 -0.767 -12.800 1.00 91.75 82 TYR A N 1
ATOM 665 C CA . TYR A 1 82 ? 11.953 -0.341 -11.495 1.00 91.75 82 TYR A CA 1
ATOM 666 C C . TYR A 1 82 ? 11.153 -1.427 -10.759 1.00 91.75 82 TYR A C 1
ATOM 668 O O . TYR A 1 82 ? 10.247 -1.152 -9.969 1.00 91.75 82 TYR A O 1
ATOM 676 N N . SER A 1 83 ? 11.517 -2.692 -10.980 1.00 91.06 83 SER A N 1
ATOM 677 C CA . SER A 1 83 ? 10.911 -3.871 -10.347 1.00 91.06 83 SER A CA 1
ATOM 678 C C . SER A 1 83 ? 10.726 -3.726 -8.823 1.00 91.06 83 SER A C 1
ATOM 680 O O . SER A 1 83 ? 9.651 -4.008 -8.283 1.00 91.06 83 SER A O 1
ATOM 682 N N . ARG A 1 84 ? 11.743 -3.218 -8.114 1.00 92.75 84 ARG A N 1
ATOM 683 C CA . ARG A 1 84 ? 11.704 -3.049 -6.648 1.00 92.75 84 ARG A CA 1
ATOM 684 C C . ARG A 1 84 ? 10.636 -2.050 -6.210 1.00 92.75 84 ARG A C 1
ATOM 686 O O . ARG A 1 84 ? 9.986 -2.251 -5.186 1.00 92.75 84 ARG A O 1
ATOM 693 N N . GLN A 1 85 ? 10.444 -0.986 -6.980 1.00 94.69 85 GLN A N 1
ATOM 694 C CA . GLN A 1 85 ? 9.473 0.064 -6.705 1.00 94.69 85 GLN A CA 1
ATOM 695 C C . GLN A 1 85 ? 8.042 -0.462 -6.881 1.00 94.69 85 GLN A C 1
ATOM 697 O O . GLN A 1 85 ? 7.176 -0.139 -6.069 1.00 94.69 85 GLN A O 1
ATOM 702 N N . TYR A 1 86 ? 7.799 -1.342 -7.856 1.00 93.75 86 TYR A N 1
ATOM 703 C CA . TYR A 1 86 ? 6.498 -2.001 -8.027 1.00 93.75 86 TYR A CA 1
ATOM 704 C C . TYR A 1 86 ? 6.160 -2.974 -6.895 1.00 93.75 86 TYR A C 1
ATOM 706 O O . TYR A 1 86 ? 5.021 -3.002 -6.414 1.00 93.75 86 TYR A O 1
ATOM 714 N N . ILE A 1 87 ? 7.150 -3.721 -6.403 1.00 94.31 87 ILE A N 1
ATOM 715 C CA . ILE A 1 87 ? 6.978 -4.551 -5.203 1.00 94.31 87 ILE A CA 1
ATOM 716 C C . ILE A 1 87 ? 6.665 -3.661 -3.993 1.00 94.31 87 ILE A C 1
ATOM 718 O O . ILE A 1 87 ? 5.724 -3.943 -3.251 1.00 94.31 87 ILE A O 1
ATOM 722 N N . ASN A 1 88 ? 7.391 -2.552 -3.820 1.00 95.06 88 ASN A N 1
ATOM 723 C CA . ASN A 1 88 ? 7.135 -1.609 -2.732 1.00 95.06 88 ASN A CA 1
ATOM 724 C C . ASN A 1 88 ? 5.713 -1.030 -2.796 1.00 95.06 88 ASN A C 1
ATOM 726 O O . ASN A 1 88 ? 5.012 -1.007 -1.790 1.00 95.06 88 ASN A O 1
ATOM 730 N N . MET A 1 89 ? 5.243 -0.639 -3.984 1.00 95.81 89 MET A N 1
ATOM 731 C CA . MET A 1 89 ? 3.869 -0.174 -4.183 1.00 95.81 89 MET A CA 1
ATOM 732 C C . MET A 1 89 ? 2.839 -1.255 -3.817 1.00 95.81 89 MET A C 1
ATOM 734 O O . MET A 1 89 ? 1.835 -0.945 -3.177 1.00 95.81 89 MET A O 1
ATOM 738 N N . SER A 1 90 ? 3.098 -2.519 -4.161 1.00 96.12 90 SER A N 1
ATOM 739 C CA . SER A 1 90 ? 2.232 -3.650 -3.792 1.00 96.12 90 SER A CA 1
ATOM 740 C C . SER A 1 90 ? 2.120 -3.809 -2.271 1.00 96.12 90 SER A C 1
ATOM 742 O O . SER A 1 90 ? 1.025 -3.986 -1.734 1.00 96.12 90 SER A O 1
ATOM 744 N N . ILE A 1 91 ? 3.240 -3.670 -1.558 1.00 97.12 91 ILE A N 1
ATOM 745 C CA . ILE A 1 91 ? 3.272 -3.676 -0.090 1.00 97.12 91 ILE A CA 1
ATOM 746 C C . ILE A 1 91 ? 2.503 -2.470 0.472 1.00 97.12 91 ILE A C 1
ATOM 748 O O . ILE A 1 91 ? 1.655 -2.641 1.351 1.00 97.12 91 ILE A O 1
ATOM 752 N N . SER A 1 92 ? 2.724 -1.268 -0.068 1.00 97.62 92 SER A N 1
ATOM 753 C CA . SER A 1 92 ? 2.019 -0.052 0.360 1.00 97.62 92 SER A CA 1
ATOM 754 C C . SER A 1 92 ? 0.504 -0.154 0.198 1.00 97.62 92 SER A C 1
ATOM 756 O O . SER A 1 92 ? -0.242 0.236 1.098 1.00 97.62 92 SER A O 1
ATOM 758 N N . LEU A 1 93 ? 0.031 -0.712 -0.918 1.00 97.50 93 LEU A N 1
ATOM 759 C CA . LEU A 1 93 ? -1.395 -0.943 -1.151 1.00 97.50 93 LEU A CA 1
ATOM 760 C C . LEU A 1 93 ? -1.978 -1.972 -0.172 1.00 97.50 93 LEU A C 1
ATOM 762 O O . LEU A 1 93 ? -3.079 -1.767 0.339 1.00 97.50 93 LEU A O 1
ATOM 766 N N . SER A 1 94 ? -1.238 -3.034 0.153 1.00 98.19 94 SER A N 1
ATOM 767 C CA . SER A 1 94 ? -1.656 -4.000 1.179 1.00 98.19 94 SER A CA 1
ATOM 768 C C . SER A 1 94 ? -1.786 -3.348 2.564 1.00 98.19 94 SER A C 1
ATOM 770 O O . SER A 1 94 ? -2.799 -3.544 3.247 1.00 98.19 94 SER A O 1
ATOM 772 N N . PHE A 1 95 ? -0.828 -2.503 2.967 1.00 97.44 95 PHE A N 1
ATOM 773 C CA . PHE A 1 95 ? -0.946 -1.734 4.211 1.00 97.44 95 PHE A CA 1
ATOM 774 C C . PHE A 1 95 ? -2.166 -0.818 4.198 1.00 97.44 95 PHE A C 1
ATOM 776 O O . PHE A 1 95 ? -2.904 -0.764 5.185 1.00 97.44 95 PHE A O 1
ATOM 783 N N . PHE A 1 96 ? -2.419 -0.140 3.080 1.00 97.69 96 PHE A N 1
ATOM 784 C CA . PHE A 1 96 ? -3.582 0.724 2.927 1.00 97.69 96 PHE A CA 1
ATOM 785 C C . PHE A 1 96 ? -4.906 -0.046 3.057 1.00 97.69 96 PHE A C 1
ATOM 787 O O . PHE A 1 96 ? -5.800 0.381 3.793 1.00 97.69 96 PHE A O 1
ATOM 794 N N . ILE A 1 97 ? -5.011 -1.229 2.446 1.00 97.62 97 ILE A N 1
ATOM 795 C CA . ILE A 1 97 ? -6.160 -2.134 2.614 1.00 97.62 97 ILE A CA 1
ATOM 796 C C . ILE A 1 97 ? -6.316 -2.551 4.081 1.00 97.62 97 ILE A C 1
ATOM 798 O O . ILE A 1 97 ? -7.438 -2.596 4.594 1.00 97.62 97 ILE A O 1
ATOM 802 N N . GLY A 1 98 ? -5.210 -2.799 4.783 1.00 96.44 98 GLY A N 1
ATOM 803 C CA . GLY A 1 98 ? -5.196 -3.044 6.224 1.00 96.44 98 GLY A CA 1
ATOM 804 C C . GLY A 1 98 ? -5.755 -1.892 7.044 1.00 96.44 98 GLY A C 1
ATOM 805 O O . GLY A 1 98 ? -6.610 -2.103 7.906 1.00 96.44 98 GLY A O 1
ATOM 806 N N . ALA A 1 99 ? -5.330 -0.668 6.739 1.00 96.88 99 ALA A N 1
ATOM 807 C CA . ALA A 1 99 ? -5.823 0.539 7.390 1.00 96.88 99 ALA A CA 1
ATOM 808 C C . ALA A 1 99 ? -7.337 0.711 7.174 1.00 96.88 99 ALA A C 1
ATOM 810 O O . ALA A 1 99 ? -8.079 0.856 8.150 1.00 96.88 99 ALA A O 1
ATOM 811 N N . ILE A 1 100 ? -7.820 0.590 5.932 1.00 97.00 100 ILE A N 1
ATOM 812 C CA . ILE A 1 100 ? -9.258 0.653 5.614 1.00 97.00 100 ILE A CA 1
ATOM 813 C C . ILE A 1 100 ? -10.026 -0.450 6.346 1.00 97.00 100 ILE A C 1
ATOM 815 O O . ILE A 1 100 ? -11.029 -0.178 7.010 1.00 97.00 100 ILE A O 1
ATOM 819 N N . SER A 1 101 ? -9.535 -1.689 6.272 1.00 96.19 101 SER A N 1
ATOM 820 C CA . SER A 1 101 ? -10.154 -2.840 6.935 1.00 96.19 101 SER A CA 1
ATOM 821 C C . SER A 1 101 ? -10.240 -2.619 8.445 1.00 96.19 101 SER A C 1
ATOM 823 O O . SER A 1 101 ? -11.263 -2.927 9.053 1.00 96.19 101 SER A O 1
ATOM 825 N N . SER A 1 102 ? -9.203 -2.035 9.053 1.00 95.50 102 SER A N 1
ATOM 826 C CA . SER A 1 102 ? -9.185 -1.726 10.483 1.00 95.50 102 SER A CA 1
ATOM 827 C C . SER A 1 102 ? -10.277 -0.730 10.870 1.00 95.50 102 SER A C 1
ATOM 829 O O . SER A 1 102 ? -11.015 -0.981 11.823 1.00 95.50 102 SER A O 1
ATOM 831 N N . ILE A 1 103 ? -10.448 0.346 10.094 1.00 95.69 103 ILE A N 1
ATOM 832 C CA . ILE A 1 103 ? -11.495 1.350 10.317 1.00 95.69 103 ILE A CA 1
ATOM 833 C C . ILE A 1 103 ? -12.879 0.715 10.151 1.00 95.69 103 ILE A C 1
ATOM 835 O O . ILE A 1 103 ? -13.752 0.915 10.997 1.00 95.69 103 ILE A O 1
ATOM 839 N N . TYR A 1 104 ? -13.072 -0.064 9.084 1.00 95.81 104 TYR A N 1
ATOM 840 C CA . TYR A 1 104 ? -14.338 -0.732 8.794 1.00 95.81 104 TYR A CA 1
ATOM 841 C C . TYR A 1 104 ? -14.749 -1.686 9.920 1.00 95.81 104 TYR A C 1
ATOM 843 O O . TYR A 1 104 ? -15.854 -1.574 10.449 1.00 95.81 104 TYR A O 1
ATOM 851 N N . TYR A 1 105 ? -13.863 -2.598 10.329 1.00 94.00 105 TYR A N 1
ATOM 852 C CA . TYR A 1 105 ? -14.196 -3.560 11.378 1.00 94.00 105 TYR A CA 1
ATOM 853 C C . TYR A 1 105 ? -14.334 -2.914 12.754 1.00 94.00 105 TYR A C 1
ATOM 855 O O . TYR A 1 105 ? -15.154 -3.381 13.540 1.00 94.00 105 TYR A O 1
ATOM 863 N N . TYR A 1 106 ? -13.590 -1.840 13.035 1.00 92.56 106 TYR A N 1
ATOM 864 C CA . TYR A 1 106 ? -13.779 -1.059 14.253 1.00 92.56 106 TYR A CA 1
ATOM 865 C C . TYR A 1 106 ? -15.184 -0.446 14.306 1.00 92.56 106 TYR A C 1
ATOM 867 O O . TYR A 1 106 ? -15.901 -0.708 15.262 1.00 92.56 106 TYR A O 1
ATOM 875 N N . ARG A 1 107 ? -15.608 0.273 13.253 1.00 92.19 107 ARG A N 1
ATOM 876 C CA . ARG A 1 107 ? -16.950 0.889 13.163 1.00 92.19 107 ARG A CA 1
ATOM 877 C C . ARG A 1 107 ? -18.097 -0.116 13.112 1.00 92.19 107 ARG A C 1
ATOM 879 O O . ARG A 1 107 ? -19.222 0.198 13.463 1.00 92.19 107 ARG A O 1
ATOM 886 N N . LYS A 1 108 ? -17.842 -1.315 12.590 1.00 92.25 108 LYS A N 1
ATOM 887 C CA . LYS A 1 108 ? -18.846 -2.383 12.553 1.00 92.25 108 LYS A CA 1
ATOM 888 C C . LYS A 1 108 ? -19.048 -3.030 13.925 1.00 92.25 108 LYS A C 1
ATOM 890 O O . LYS A 1 108 ? -20.103 -3.607 14.167 1.00 92.25 108 LYS A O 1
ATOM 895 N N . ALA A 1 109 ? -18.024 -3.007 14.776 1.00 88.44 109 ALA A N 1
ATOM 896 C CA . ALA A 1 109 ? -18.050 -3.641 16.088 1.00 88.44 109 ALA A CA 1
ATOM 897 C C . ALA A 1 109 ? -18.445 -2.684 17.225 1.00 88.44 109 ALA A C 1
ATOM 899 O O . ALA A 1 109 ? -18.934 -3.168 18.245 1.00 88.44 109 ALA A O 1
ATOM 900 N N . TYR A 1 110 ? -18.222 -1.373 17.062 1.00 84.94 110 TYR A N 1
ATOM 901 C CA . TYR A 1 110 ? -18.448 -0.323 18.064 1.00 84.94 110 TYR A CA 1
ATOM 902 C C . TYR A 1 110 ? -19.013 0.938 17.419 1.00 84.94 110 TYR A C 1
ATOM 904 O O . TYR A 1 110 ? -19.812 1.608 18.105 1.00 84.94 110 TYR A O 1
#

Foldseek 3Di:
DVVLVVLLVQCVVDVVSVCVLLVVLVVLQVVLVVLLVVLLVVLVVVPDCSVVLVVQLVCQLVVQLVVQVVCLVVPPDPPRPCSVSSNSSSNSVSSNSSSVSSVVSSVVVD